Protein AF-A0A7M3BJL5-F1 (afdb_monomer_lite)

Structure (mmCIF, N/CA/C/O backbone):
data_AF-A0A7M3BJL5-F1
#
_entry.id   AF-A0A7M3BJL5-F1
#
loop_
_atom_site.group_PDB
_atom_site.id
_atom_site.type_symbol
_atom_site.label_atom_id
_atom_site.label_alt_id
_atom_site.label_comp_id
_atom_site.label_asym_id
_atom_site.label_entity_id
_atom_site.label_seq_id
_atom_site.pdbx_PDB_ins_code
_atom_site.Cartn_x
_atom_site.Cartn_y
_atom_site.Cartn_z
_atom_site.occupancy
_atom_site.B_iso_or_equiv
_atom_site.auth_seq_id
_atom_site.auth_comp_id
_atom_site.auth_asym_id
_atom_site.auth_atom_id
_atom_site.pdbx_PDB_model_num
ATOM 1 N N . GLY A 1 1 ? 8.163 -10.672 4.604 1.00 74.50 1 GLY A N 1
ATOM 2 C CA . GLY A 1 1 ? 7.177 -9.600 4.332 1.00 74.50 1 GLY A CA 1
ATOM 3 C C . GLY A 1 1 ? 6.517 -9.833 2.983 1.00 74.50 1 GLY A C 1
ATOM 4 O O . GLY A 1 1 ? 7.074 -10.589 2.200 1.00 74.50 1 GLY A O 1
ATOM 5 N N . TYR A 1 2 ? 5.364 -9.208 2.708 1.00 85.62 2 TYR A N 1
ATOM 6 C CA . TYR A 1 2 ? 4.546 -9.439 1.496 1.00 85.62 2 TYR A CA 1
ATOM 7 C C . TYR A 1 2 ? 5.331 -9.367 0.170 1.00 85.62 2 TYR A C 1
ATOM 9 O O . TYR A 1 2 ? 5.112 -10.188 -0.714 1.00 85.62 2 TYR A O 1
ATOM 17 N N . ILE A 1 3 ? 6.270 -8.420 0.066 1.00 89.00 3 ILE A N 1
ATOM 18 C CA . ILE A 1 3 ? 7.068 -8.142 -1.141 1.00 89.00 3 ILE A CA 1
ATOM 19 C C . ILE A 1 3 ? 8.134 -9.220 -1.410 1.00 89.00 3 ILE A C 1
ATOM 21 O O . ILE A 1 3 ? 8.506 -9.432 -2.556 1.00 89.00 3 ILE A O 1
ATOM 25 N N . GLY A 1 4 ? 8.624 -9.922 -0.384 1.00 88.31 4 GLY A N 1
ATOM 26 C CA . GLY A 1 4 ? 9.686 -10.927 -0.546 1.00 88.31 4 GLY A CA 1
ATOM 27 C C . GLY A 1 4 ? 11.103 -10.369 -0.762 1.00 88.31 4 GLY A C 1
ATOM 28 O O . GLY A 1 4 ? 12.021 -11.156 -0.945 1.00 88.31 4 GLY A O 1
ATOM 29 N N . ALA A 1 5 ? 11.296 -9.048 -0.688 1.00 85.94 5 ALA A N 1
ATOM 30 C CA . ALA A 1 5 ? 12.598 -8.369 -0.714 1.00 85.94 5 ALA A CA 1
ATOM 31 C C . ALA A 1 5 ? 12.723 -7.397 0.473 1.00 85.94 5 ALA A C 1
ATOM 33 O O . ALA A 1 5 ? 11.700 -6.978 1.035 1.00 85.94 5 ALA A O 1
ATOM 34 N N . ALA A 1 6 ? 13.949 -7.038 0.875 1.00 87.81 6 ALA A N 1
ATOM 35 C CA . ALA A 1 6 ? 14.138 -5.996 1.879 1.00 87.81 6 ALA A CA 1
ATOM 36 C C . ALA A 1 6 ? 13.904 -4.618 1.245 1.00 87.81 6 ALA A C 1
ATOM 38 O O . ALA A 1 6 ? 14.358 -4.346 0.139 1.00 87.81 6 ALA A O 1
ATOM 39 N N . LEU A 1 7 ? 13.209 -3.722 1.954 1.00 86.19 7 LEU A N 1
ATOM 40 C CA . LEU A 1 7 ? 12.940 -2.368 1.446 1.00 86.19 7 LEU A CA 1
ATOM 41 C C . LEU A 1 7 ? 14.226 -1.559 1.224 1.00 86.19 7 LEU A C 1
ATOM 43 O O . LEU A 1 7 ? 14.248 -0.694 0.359 1.00 86.19 7 LEU A O 1
ATOM 47 N N . ALA A 1 8 ? 15.281 -1.854 1.989 1.00 88.69 8 ALA A N 1
ATOM 48 C CA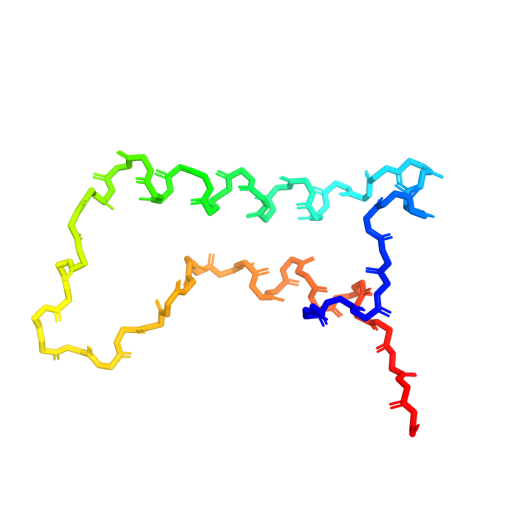 . ALA A 1 8 ? 16.591 -1.225 1.842 1.00 88.69 8 ALA A CA 1
ATOM 49 C C . ALA A 1 8 ? 17.287 -1.580 0.516 1.00 88.69 8 ALA A C 1
ATOM 51 O O . ALA A 1 8 ? 18.131 -0.816 0.064 1.00 88.69 8 ALA A O 1
ATOM 52 N N . ASP A 1 9 ? 16.911 -2.699 -0.113 1.00 89.62 9 ASP A N 1
ATOM 53 C CA . ASP A 1 9 ? 17.457 -3.122 -1.407 1.00 89.62 9 ASP A CA 1
ATOM 54 C C . ASP A 1 9 ? 16.732 -2.451 -2.592 1.00 89.62 9 ASP A C 1
ATOM 56 O O . ASP A 1 9 ? 17.119 -2.627 -3.747 1.00 89.62 9 ASP A O 1
ATOM 60 N N . LEU A 1 10 ? 15.659 -1.694 -2.328 1.00 86.56 10 LEU A N 1
ATOM 61 C CA . LEU A 1 10 ? 14.860 -1.001 -3.336 1.00 86.56 10 LEU A CA 1
ATOM 62 C C . LEU A 1 10 ? 15.287 0.469 -3.425 1.00 86.56 10 LEU A C 1
ATOM 64 O O . LEU A 1 10 ? 14.643 1.339 -2.836 1.00 86.56 10 LEU A O 1
ATOM 68 N N . ASP A 1 11 ? 16.358 0.741 -4.175 1.00 87.38 11 ASP A N 1
ATOM 69 C CA . ASP A 1 11 ? 16.848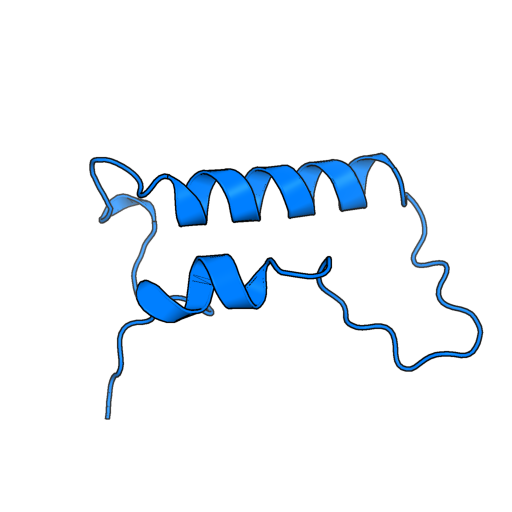 2.099 -4.436 1.00 87.38 11 ASP A CA 1
ATOM 70 C C . ASP A 1 11 ? 16.887 2.408 -5.951 1.00 87.38 11 ASP A C 1
ATOM 72 O O . ASP A 1 11 ? 17.643 1.770 -6.689 1.00 87.38 11 ASP A O 1
ATOM 76 N N . PRO A 1 12 ? 16.066 3.356 -6.451 1.00 90.12 12 PRO A N 1
ATOM 77 C CA . PRO A 1 12 ? 15.102 4.166 -5.703 1.00 90.12 12 PRO A CA 1
ATOM 78 C C . PRO A 1 12 ? 13.848 3.372 -5.300 1.00 90.12 12 PRO A C 1
ATOM 80 O O . PRO A 1 12 ? 13.392 2.485 -6.026 1.00 90.12 12 PRO A O 1
ATOM 83 N N . LEU A 1 13 ? 13.228 3.752 -4.177 1.00 91.25 13 LEU A N 1
ATOM 84 C CA . LEU A 1 13 ? 11.989 3.123 -3.712 1.00 91.25 13 LEU A CA 1
ATOM 85 C C . LEU A 1 13 ? 10.855 3.329 -4.740 1.00 91.25 13 LEU A C 1
ATOM 87 O O . LEU A 1 13 ? 10.501 4.480 -5.029 1.00 91.25 13 LEU A O 1
ATOM 91 N N . PRO A 1 14 ? 10.224 2.255 -5.257 1.00 93.88 14 PRO A N 1
ATOM 92 C CA . PRO A 1 14 ? 9.120 2.375 -6.200 1.00 93.88 14 PRO A CA 1
ATOM 93 C C . PRO A 1 14 ? 7.968 3.224 -5.658 1.00 93.88 14 PRO A C 1
ATOM 95 O O . PRO A 1 14 ? 7.531 3.063 -4.515 1.00 93.88 14 PRO A O 1
ATOM 98 N N . ALA A 1 15 ? 7.419 4.096 -6.507 1.00 94.19 15 ALA A N 1
ATOM 99 C CA . ALA A 1 15 ? 6.345 5.010 -6.120 1.00 94.19 15 ALA A CA 1
ATOM 100 C C . ALA A 1 15 ? 5.096 4.280 -5.590 1.00 94.19 15 ALA A C 1
ATOM 102 O O . ALA A 1 15 ? 4.473 4.761 -4.647 1.00 94.19 15 ALA A O 1
ATOM 103 N N . GLY A 1 16 ? 4.771 3.103 -6.140 1.00 93.50 16 GLY A N 1
ATOM 104 C CA . GLY A 1 16 ? 3.654 2.275 -5.672 1.00 93.50 16 GLY A CA 1
ATOM 105 C C . GLY A 1 16 ? 3.837 1.785 -4.234 1.00 93.50 16 GLY A C 1
ATOM 106 O O . GLY A 1 16 ? 2.914 1.885 -3.430 1.00 93.50 16 GLY A O 1
ATOM 107 N N . ILE A 1 17 ? 5.050 1.349 -3.873 1.00 93.25 17 ILE A N 1
ATOM 108 C CA . ILE A 1 17 ? 5.377 0.938 -2.498 1.00 93.25 17 ILE A CA 1
ATOM 109 C C . ILE A 1 17 ? 5.315 2.138 -1.555 1.00 93.25 17 ILE A C 1
ATOM 111 O O . ILE A 1 17 ? 4.740 2.033 -0.473 1.00 93.25 17 ILE A O 1
ATOM 115 N N . ARG A 1 18 ? 5.859 3.291 -1.970 1.00 94.38 18 ARG A N 1
ATOM 116 C CA . ARG A 1 18 ? 5.774 4.526 -1.179 1.00 94.38 18 ARG A CA 1
ATOM 117 C C . ARG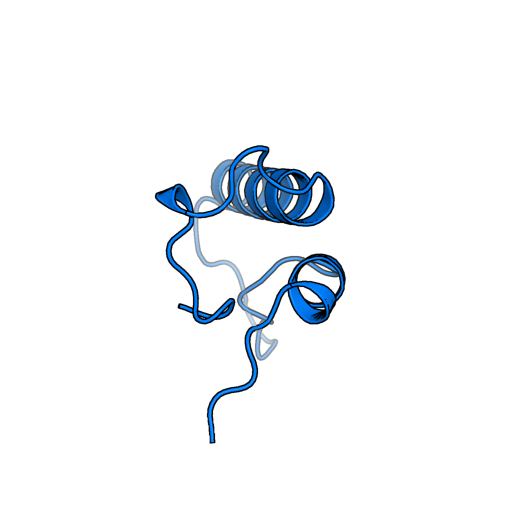 A 1 18 ? 4.321 4.877 -0.865 1.00 94.38 18 ARG A C 1
AT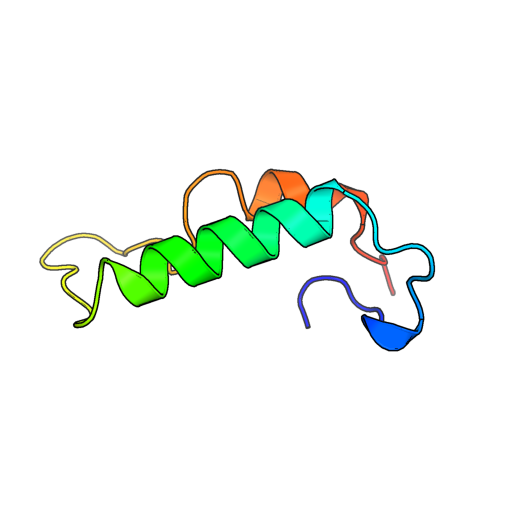OM 119 O O . ARG A 1 18 ? 3.997 5.181 0.277 1.00 94.38 18 ARG A O 1
ATOM 126 N N . GLU A 1 19 ? 3.451 4.806 -1.864 1.00 95.00 19 GLU A N 1
ATOM 127 C CA . GLU A 1 19 ? 2.045 5.166 -1.704 1.00 95.00 19 GLU A CA 1
ATOM 128 C C . GLU A 1 19 ? 1.267 4.134 -0.870 1.00 95.00 19 GLU A C 1
ATOM 130 O O . GLU A 1 19 ? 0.452 4.488 -0.021 1.00 95.00 19 GLU A O 1
ATOM 135 N N . ALA A 1 20 ? 1.585 2.846 -1.008 1.00 93.44 20 ALA A N 1
ATOM 136 C CA . ALA A 1 20 ? 1.051 1.808 -0.129 1.00 93.44 20 ALA A CA 1
ATOM 137 C C . ALA A 1 20 ? 1.393 2.072 1.351 1.00 93.44 20 ALA A C 1
ATOM 139 O O . ALA A 1 20 ? 0.521 1.953 2.212 1.00 93.44 20 ALA A O 1
ATOM 140 N N . ILE A 1 21 ? 2.636 2.477 1.645 1.00 92.44 21 ILE A N 1
ATOM 141 C CA . ILE A 1 21 ? 3.077 2.824 3.005 1.00 92.44 21 ILE A CA 1
ATOM 142 C C . ILE A 1 21 ? 2.293 4.025 3.543 1.00 92.44 21 ILE A C 1
ATOM 144 O O . ILE A 1 21 ? 1.816 3.980 4.676 1.00 92.44 21 ILE A O 1
ATOM 148 N N . LEU A 1 22 ? 2.130 5.082 2.742 1.00 93.94 22 LEU A N 1
ATOM 149 C CA . LEU A 1 22 ? 1.413 6.290 3.160 1.00 93.94 22 LEU A CA 1
ATOM 150 C C . LEU A 1 22 ? -0.061 6.015 3.461 1.00 93.94 22 LEU A C 1
ATOM 152 O O . LEU A 1 22 ? -0.574 6.508 4.462 1.00 93.94 22 LEU A O 1
ATOM 156 N N . ARG A 1 23 ? -0.728 5.182 2.656 1.00 92.31 23 ARG A N 1
ATOM 157 C CA . ARG A 1 23 ? -2.121 4.782 2.905 1.00 92.31 23 ARG A CA 1
ATOM 158 C C . ARG A 1 23 ? -2.281 4.005 4.204 1.00 92.31 23 ARG A C 1
ATOM 160 O O . ARG A 1 23 ? -3.201 4.286 4.961 1.00 92.31 23 ARG A O 1
ATOM 167 N N . VAL A 1 24 ? -1.378 3.062 4.478 1.00 89.44 24 VAL A N 1
ATOM 168 C CA . VAL A 1 24 ? -1.382 2.318 5.748 1.00 89.44 24 VAL A CA 1
ATOM 169 C C . VAL A 1 24 ? -1.095 3.254 6.924 1.00 89.44 24 VAL A C 1
ATOM 171 O O . VAL A 1 24 ? -1.757 3.164 7.950 1.00 89.44 24 VAL A O 1
ATOM 174 N N . ALA A 1 25 ? -0.150 4.187 6.783 1.00 91.19 25 ALA A N 1
ATOM 175 C CA . ALA A 1 25 ? 0.143 5.167 7.827 1.00 91.19 25 ALA A CA 1
ATOM 176 C C . ALA A 1 25 ? -1.050 6.097 8.113 1.00 91.19 25 ALA A C 1
ATOM 178 O O . ALA A 1 25 ? -1.332 6.381 9.275 1.00 91.19 25 ALA A O 1
ATOM 179 N N . ALA A 1 26 ? -1.755 6.547 7.071 1.00 90.12 26 ALA A N 1
ATOM 180 C CA . ALA A 1 26 ? -2.955 7.370 7.201 1.00 90.12 26 ALA A CA 1
ATOM 181 C C . ALA A 1 26 ? -4.090 6.609 7.900 1.00 90.12 26 ALA A C 1
ATOM 183 O O . ALA A 1 26 ? -4.694 7.141 8.828 1.00 90.12 26 ALA A O 1
ATOM 184 N N . ASP A 1 27 ? -4.318 5.354 7.509 1.00 87.50 27 ASP A N 1
ATOM 185 C CA . ASP A 1 27 ? -5.325 4.487 8.124 1.00 87.50 27 ASP A CA 1
ATOM 186 C C . ASP A 1 27 ? -5.049 4.257 9.615 1.00 87.50 27 ASP A C 1
ATOM 188 O O . ASP A 1 27 ? -5.931 4.476 10.436 1.00 87.50 27 ASP A O 1
ATOM 192 N N . LEU A 1 28 ? -3.807 3.935 9.990 1.00 85.19 28 LEU A N 1
ATOM 193 C CA . LEU A 1 28 ? -3.416 3.764 11.396 1.00 85.19 28 LEU A CA 1
ATOM 194 C C . LEU A 1 28 ? -3.501 5.066 12.210 1.00 85.19 28 LEU A C 1
ATOM 196 O O . LEU A 1 28 ? -3.700 5.031 13.425 1.00 85.19 28 LEU A O 1
ATOM 200 N N . TYR A 1 29 ? -3.309 6.221 11.569 1.00 86.56 29 TYR A N 1
ATOM 201 C CA . TYR A 1 29 ? -3.436 7.519 12.229 1.00 86.56 29 TYR A CA 1
ATOM 202 C C . TYR A 1 29 ? -4.900 7.883 12.515 1.00 86.56 29 TYR A C 1
ATOM 204 O O . TYR A 1 29 ? -5.204 8.407 13.596 1.00 86.56 29 TYR A O 1
ATOM 212 N N . GLU A 1 30 ? -5.781 7.622 11.547 1.00 85.94 30 GLU A N 1
ATOM 213 C CA . GLU A 1 30 ? -7.218 7.897 11.610 1.00 85.94 30 GLU A CA 1
ATOM 214 C C . GLU A 1 30 ? -7.947 6.887 12.510 1.00 85.94 30 GLU A C 1
ATOM 216 O O . GLU A 1 30 ? -8.702 7.275 13.403 1.00 85.94 30 GLU A O 1
ATOM 221 N N . ASN A 1 31 ? -7.649 5.598 12.346 1.00 80.06 31 ASN A N 1
ATOM 222 C CA . ASN A 1 31 ? -8.290 4.486 13.039 1.00 80.06 31 ASN A CA 1
ATOM 223 C C . ASN A 1 31 ? -7.416 4.003 14.208 1.00 80.06 31 ASN A C 1
ATOM 225 O O . ASN A 1 31 ? -6.611 3.081 14.091 1.00 80.06 31 ASN A O 1
ATOM 229 N N . ARG A 1 32 ? -7.566 4.658 15.368 1.00 74.69 32 ARG A N 1
ATOM 230 C CA . ARG A 1 32 ? -6.729 4.421 16.568 1.00 74.69 32 ARG A CA 1
ATOM 231 C C . ARG A 1 32 ? -7.145 3.241 17.441 1.00 74.69 32 ARG A C 1
ATOM 233 O O . ARG A 1 32 ? -6.417 2.864 18.354 1.00 74.69 32 ARG A O 1
ATOM 240 N N . GLU A 1 33 ? -8.308 2.673 17.176 1.00 69.06 33 GLU A N 1
ATOM 241 C CA . GLU A 1 33 ? -8.776 1.435 17.780 1.00 69.06 33 GLU A CA 1
ATOM 242 C C . GLU A 1 33 ? -9.195 0.511 16.638 1.00 69.06 33 GLU A C 1
ATOM 244 O O . GLU A 1 33 ? -9.664 0.987 15.605 1.00 69.06 33 GLU A O 1
ATOM 249 N N . ALA A 1 34 ? -9.020 -0.802 16.801 1.00 61.62 34 ALA A N 1
ATOM 250 C CA . ALA A 1 34 ? -9.456 -1.789 15.815 1.00 61.62 34 ALA A CA 1
ATOM 251 C C . ALA A 1 34 ? -10.995 -1.867 15.795 1.00 61.62 34 ALA A C 1
ATOM 253 O O . ALA A 1 34 ? -11.601 -2.812 16.297 1.00 61.62 34 ALA A O 1
ATOM 254 N N . THR A 1 35 ? -11.654 -0.841 15.266 1.00 57.25 35 THR A N 1
ATOM 255 C CA . THR A 1 35 ? -13.110 -0.701 15.248 1.00 57.25 35 THR A CA 1
ATOM 256 C C . THR A 1 35 ? -13.688 -1.383 14.015 1.00 57.25 35 THR A C 1
ATOM 258 O O . THR A 1 35 ? -14.263 -0.759 13.131 1.00 57.25 35 THR A O 1
ATOM 261 N N . VAL A 1 36 ? -13.579 -2.711 13.962 1.00 57.44 36 VAL A N 1
ATOM 262 C CA . VAL A 1 36 ? -14.349 -3.511 13.003 1.00 57.44 36 VAL A CA 1
ATOM 263 C C . VAL A 1 36 ? -15.348 -4.369 13.771 1.00 57.44 36 VAL A C 1
ATOM 265 O O . VAL A 1 36 ? -15.091 -5.525 14.099 1.00 57.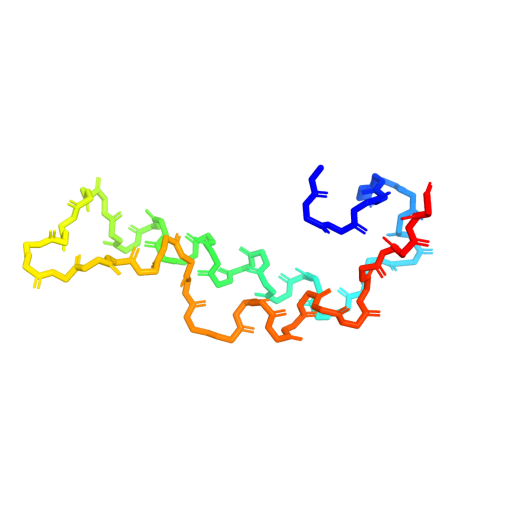44 36 VAL A O 1
ATOM 268 N N . ILE A 1 37 ? -16.517 -3.797 14.069 1.00 50.06 37 ILE A N 1
ATOM 269 C CA . ILE A 1 37 ? -17.675 -4.579 14.513 1.00 50.06 37 ILE A CA 1
ATOM 270 C C . ILE A 1 37 ? -18.366 -5.127 13.256 1.00 50.06 37 ILE A C 1
ATOM 272 O O . ILE A 1 37 ? -18.893 -4.366 12.450 1.00 50.06 37 ILE A O 1
ATOM 276 N N . GLY A 1 38 ? -18.394 -6.452 13.098 1.00 52.06 38 GLY A N 1
ATOM 277 C CA . GLY A 1 38 ? -19.328 -7.123 12.182 1.00 52.06 38 GLY A CA 1
ATOM 278 C C . GLY A 1 38 ? -18.876 -7.330 10.734 1.00 52.06 38 GLY A C 1
ATOM 279 O O . GLY A 1 38 ? -19.690 -7.702 9.898 1.00 52.06 38 GLY A O 1
ATOM 280 N N . SER A 1 39 ? -17.601 -7.151 10.405 1.00 48.62 39 SER A N 1
ATOM 281 C CA . SER A 1 39 ? -17.050 -7.610 9.125 1.00 48.62 39 SER A CA 1
ATOM 282 C C . SER A 1 39 ? -15.730 -8.307 9.391 1.00 48.62 39 SER A C 1
ATOM 284 O O . SER A 1 39 ? -14.971 -7.881 10.255 1.00 48.62 39 SER A O 1
ATOM 286 N N . SER A 1 40 ? -15.437 -9.377 8.664 1.00 50.03 40 SER A N 1
ATOM 287 C CA . SER A 1 40 ? -14.089 -9.932 8.550 1.00 50.03 40 SER A CA 1
ATOM 288 C C . SER A 1 40 ? -13.196 -8.861 7.906 1.00 50.03 40 SER A C 1
ATOM 290 O O . SER A 1 40 ? -12.994 -8.863 6.697 1.00 50.03 40 SER A O 1
ATOM 292 N N . GLY A 1 41 ? -12.801 -7.849 8.682 1.00 50.53 41 GLY A N 1
ATOM 293 C CA . GLY A 1 41 ? -12.180 -6.632 8.181 1.00 50.53 41 GLY A CA 1
ATOM 294 C C . GLY A 1 41 ? -10.894 -6.978 7.459 1.00 50.53 41 GLY A C 1
ATOM 295 O O . GLY A 1 41 ? -9.992 -7.567 8.055 1.00 50.53 41 GLY A O 1
ATOM 296 N N . SER A 1 42 ? -10.809 -6.625 6.177 1.00 56.19 42 SER A N 1
ATOM 297 C CA . SER A 1 42 ? -9.524 -6.573 5.491 1.00 56.19 42 SER A CA 1
ATOM 298 C C . SER A 1 42 ? -8.607 -5.697 6.339 1.00 56.19 42 SER A C 1
ATOM 300 O O . SER A 1 42 ? -8.860 -4.509 6.497 1.00 56.19 42 SER A O 1
ATOM 302 N N . THR A 1 43 ? -7.565 -6.294 6.915 1.00 67.38 43 THR A N 1
ATOM 303 C CA . THR A 1 43 ? -6.601 -5.636 7.816 1.00 67.38 43 THR A CA 1
ATOM 304 C C . THR A 1 43 ? -5.792 -4.543 7.103 1.00 67.38 43 THR A C 1
ATOM 306 O O . THR A 1 43 ? -4.975 -3.873 7.721 1.00 67.38 43 THR A O 1
ATOM 309 N N . LEU A 1 44 ? -5.978 -4.387 5.789 1.00 74.69 44 LEU A N 1
ATOM 310 C CA . LEU A 1 44 ? -5.283 -3.421 4.954 1.00 74.69 44 LEU A CA 1
ATOM 311 C C . LEU A 1 44 ? -6.284 -2.534 4.199 1.00 74.69 44 LEU A C 1
ATOM 313 O O . LEU A 1 44 ? -7.279 -3.063 3.680 1.00 74.69 44 LEU A O 1
ATOM 317 N N . PRO A 1 45 ? -5.982 -1.227 4.059 1.00 81.19 45 PRO A N 1
ATOM 318 C CA . PRO A 1 45 ? -6.759 -0.301 3.245 1.00 81.19 45 PRO A CA 1
ATOM 319 C C . PRO A 1 45 ? -6.917 -0.778 1.799 1.00 81.19 45 PRO A C 1
ATOM 321 O O . PRO A 1 45 ? -6.020 -1.404 1.218 1.00 81.19 45 PRO A O 1
ATOM 324 N N . PHE A 1 46 ? -8.050 -0.436 1.183 1.00 81.38 46 PHE A N 1
ATOM 325 C CA . PHE A 1 46 ? -8.337 -0.806 -0.202 1.00 81.38 46 PHE A CA 1
ATOM 326 C C . PHE A 1 46 ? -7.237 -0.334 -1.169 1.00 81.38 46 PHE A C 1
ATOM 328 O O . PHE A 1 46 ? -6.729 0.788 -1.099 1.00 81.38 46 PHE A O 1
ATOM 335 N N . GLY A 1 47 ? -6.863 -1.215 -2.098 1.00 85.31 47 GLY A N 1
ATOM 336 C CA . GLY A 1 47 ? -5.861 -0.931 -3.127 1.00 85.31 47 GLY A CA 1
ATOM 337 C C . GLY A 1 47 ? -4.404 -0.983 -2.656 1.00 85.31 47 GLY A C 1
ATOM 338 O O . GLY A 1 47 ? -3.516 -0.899 -3.494 1.00 85.31 47 GLY A O 1
ATOM 339 N N . VAL A 1 48 ? -4.115 -1.181 -1.362 1.00 90.62 48 VAL A N 1
ATOM 340 C CA . VAL A 1 48 ? -2.729 -1.391 -0.892 1.00 90.62 48 VAL A CA 1
ATOM 341 C C . VAL A 1 48 ? -2.126 -2.640 -1.534 1.00 90.62 48 VAL A C 1
ATOM 343 O O . VAL A 1 48 ? -1.011 -2.602 -2.042 1.00 90.62 48 VAL A O 1
ATOM 346 N N . THR A 1 49 ? -2.875 -3.742 -1.574 1.00 90.12 49 THR A N 1
ATOM 347 C CA . THR A 1 49 ? -2.408 -4.987 -2.200 1.00 90.12 49 THR A CA 1
ATOM 348 C C . THR A 1 49 ? -2.195 -4.832 -3.705 1.00 90.12 49 THR A C 1
ATOM 350 O O . THR A 1 49 ? -1.239 -5.391 -4.227 1.00 90.12 49 THR A O 1
ATOM 353 N N . ASP A 1 50 ? -3.029 -4.043 -4.387 1.00 92.56 50 ASP A N 1
ATOM 354 C CA . ASP A 1 50 ? -2.891 -3.752 -5.821 1.00 92.56 50 ASP A CA 1
ATOM 355 C C . ASP A 1 50 ? -1.600 -2.973 -6.117 1.00 92.56 50 ASP A C 1
ATOM 357 O O . ASP A 1 50 ? -0.845 -3.334 -7.014 1.00 92.56 50 ASP A O 1
ATOM 361 N N . LEU A 1 51 ? -1.270 -1.988 -5.275 1.00 93.50 51 LEU A N 1
ATOM 362 C CA . LEU A 1 51 ? -0.016 -1.236 -5.376 1.00 93.50 51 LEU A CA 1
ATOM 363 C C . LEU A 1 51 ? 1.226 -2.094 -5.102 1.00 93.50 51 LEU A C 1
ATOM 365 O O . LEU A 1 51 ? 2.292 -1.834 -5.657 1.00 93.50 51 LEU A O 1
ATOM 369 N N . LEU A 1 52 ? 1.114 -3.099 -4.229 1.00 92.25 52 LEU A N 1
ATOM 370 C CA . LEU A 1 52 ? 2.237 -3.957 -3.846 1.00 92.25 52 LEU A CA 1
ATOM 371 C C . LEU A 1 52 ? 2.419 -5.170 -4.767 1.00 92.25 52 LEU A C 1
ATOM 373 O O . LEU A 1 52 ? 3.541 -5.664 -4.896 1.00 92.25 52 LEU A O 1
ATOM 377 N N . ALA A 1 53 ? 1.348 -5.668 -5.389 1.00 92.12 53 ALA A N 1
ATOM 378 C CA . ALA A 1 53 ? 1.359 -6.899 -6.177 1.00 92.12 53 ALA A CA 1
ATOM 379 C C . ALA A 1 53 ? 2.416 -6.921 -7.305 1.00 92.12 53 ALA A C 1
ATOM 381 O O . ALA A 1 53 ? 3.105 -7.938 -7.421 1.00 92.12 53 ALA A O 1
ATOM 382 N N . PRO A 1 54 ? 2.642 -5.837 -8.079 1.00 91.81 54 PRO A N 1
ATOM 383 C CA . PRO A 1 54 ? 3.656 -5.810 -9.139 1.00 91.81 54 PRO A CA 1
ATOM 384 C C . PRO A 1 54 ? 5.098 -5.936 -8.638 1.00 91.81 54 PRO A C 1
ATOM 386 O O . PRO A 1 54 ? 5.987 -6.302 -9.401 1.00 91.81 54 PRO A O 1
ATOM 389 N N . HIS A 1 55 ? 5.346 -5.619 -7.366 1.00 90.19 55 HIS A N 1
ATOM 390 C CA . HIS A 1 55 ? 6.682 -5.621 -6.769 1.00 90.19 55 HIS A CA 1
ATOM 391 C C . HIS A 1 55 ? 6.992 -6.910 -6.005 1.00 90.19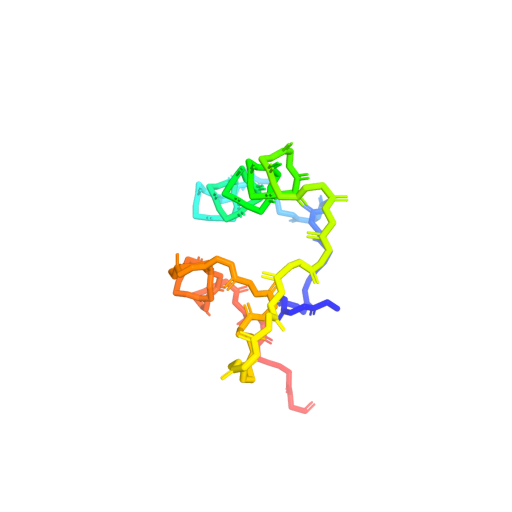 55 HIS A C 1
ATOM 393 O O . HIS A 1 55 ? 8.070 -7.043 -5.429 1.00 90.19 55 HIS A O 1
ATOM 399 N N . ARG A 1 56 ? 6.050 -7.857 -5.966 1.00 89.62 56 ARG A N 1
ATOM 400 C CA . ARG A 1 56 ? 6.206 -9.103 -5.224 1.00 89.62 56 ARG A CA 1
ATOM 401 C C . ARG A 1 56 ? 7.201 -10.031 -5.921 1.00 89.62 56 ARG A C 1
ATOM 403 O O . ARG A 1 56 ? 6.956 -10.490 -7.035 1.00 89.62 56 ARG A O 1
ATOM 410 N N . ALA A 1 57 ? 8.287 -10.360 -5.228 1.00 87.00 57 ALA A N 1
ATOM 411 C CA . ALA A 1 57 ? 9.223 -11.387 -5.652 1.00 87.00 57 ALA A CA 1
ATOM 412 C C . ALA A 1 57 ? 8.557 -12.766 -5.549 1.00 87.00 57 ALA A C 1
ATOM 414 O O . ALA A 1 57 ? 8.107 -13.190 -4.480 1.00 87.00 57 ALA A O 1
ATOM 415 N N . TRP A 1 58 ? 8.485 -13.468 -6.676 1.00 81.56 58 TRP A N 1
ATOM 416 C CA . TRP A 1 58 ? 8.021 -14.848 -6.721 1.00 81.56 58 TRP A CA 1
ATOM 417 C C . TRP A 1 58 ? 9.216 -15.766 -6.471 1.00 81.56 58 TRP A C 1
ATOM 419 O O . TRP A 1 58 ? 10.056 -15.943 -7.347 1.00 81.56 58 TRP A O 1
ATOM 429 N N . THR A 1 59 ? 9.298 -16.322 -5.264 1.00 72.50 59 THR A N 1
ATOM 430 C CA . THR A 1 59 ? 10.215 -17.424 -4.951 1.00 72.50 59 THR A CA 1
ATOM 431 C C . THR A 1 59 ? 9.441 -18.738 -4.988 1.00 72.50 59 THR A C 1
ATOM 433 O O . THR A 1 59 ? 8.287 -18.780 -4.552 1.00 72.50 59 THR A O 1
ATOM 436 N N . PHE A 1 60 ? 10.062 -19.771 -5.553 1.00 68.75 60 PHE A N 1
ATOM 437 C CA . PHE A 1 60 ? 9.568 -21.149 -5.566 1.00 68.75 60 PHE A CA 1
ATOM 438 C C . PHE A 1 60 ? 10.070 -21.927 -4.347 1.00 68.75 60 PHE A C 1
ATOM 440 O O . PHE A 1 60 ? 11.093 -21.499 -3.761 1.00 68.75 60 PHE A O 1
#

Radius of gyration: 13.41 Å; chains: 1; bounding box: 37×29×27 Å

pLDDT: mean 81.89, std 13.61, range [48.62, 95.0]

Foldseek 3Di:
DQQQDDQVVCVVRDPLQVVLVVQQVVCCVVCVDPPDDPDPDPPGDPCSCVSRVVRHDDDD

Secondary structure (DSSP, 8-state):
-TTSS-GGG-SSPPHHHHHHHHHHHHHHHH--S----SS---SS-TTHHHHHGGG-----

Sequence (60 aa):
GYIGAALADLDPLPAGIREAILRVAADLYENREATVIGSSGSTLPFGVTDLLAPHRAWTF